Protein AF-A0AB33J1E9-F1 (afdb_monomer_lite)

Organism: NCBI:txid3236794

Structure (mmCIF, N/CA/C/O backbone):
data_AF-A0AB33J1E9-F1
#
_entry.id   AF-A0AB33J1E9-F1
#
loop_
_atom_site.group_PDB
_atom_site.id
_atom_site.type_symbol
_atom_site.label_atom_id
_atom_site.label_alt_id
_atom_site.label_comp_id
_atom_site.label_asym_id
_atom_site.label_entity_id
_atom_site.label_seq_id
_atom_site.pdbx_PDB_ins_code
_atom_site.Cartn_x
_atom_site.Cartn_y
_atom_site.Cartn_z
_atom_site.occupancy
_atom_site.B_iso_or_equiv
_atom_site.auth_seq_id
_atom_site.auth_comp_id
_atom_site.auth_asym_id
_atom_site.auth_atom_id
_atom_site.pdbx_PDB_model_num
ATOM 1 N N . MET A 1 1 ? -19.431 -10.435 36.697 1.00 80.62 1 MET A N 1
ATOM 2 C CA . MET A 1 1 ? -19.930 -9.213 36.019 1.00 80.62 1 MET A CA 1
ATOM 3 C C . MET A 1 1 ? -20.668 -9.602 34.739 1.00 80.62 1 MET A C 1
ATOM 5 O O . MET A 1 1 ? -20.278 -10.582 34.116 1.00 80.62 1 MET A O 1
ATOM 9 N N . LYS A 1 2 ? -21.725 -8.873 34.347 1.00 86.94 2 LYS A N 1
ATOM 10 C CA . LYS A 1 2 ? -22.433 -9.099 33.073 1.00 86.94 2 LYS A CA 1
ATOM 11 C C . LYS A 1 2 ? -21.870 -8.166 32.005 1.00 86.94 2 LYS A C 1
ATOM 13 O O . LYS A 1 2 ? -21.947 -6.948 32.165 1.00 86.94 2 LYS A O 1
ATOM 18 N N . ILE A 1 3 ? -21.281 -8.736 30.957 1.00 88.56 3 ILE A N 1
ATOM 19 C CA . ILE A 1 3 ? -20.671 -7.989 29.855 1.00 88.56 3 ILE A CA 1
ATOM 20 C C . ILE A 1 3 ? -21.517 -8.120 28.599 1.00 88.56 3 ILE A C 1
ATOM 22 O O . ILE A 1 3 ? -21.708 -9.219 28.084 1.00 88.56 3 ILE A O 1
ATOM 26 N N . LEU A 1 4 ? -21.968 -6.989 28.072 1.00 88.12 4 LEU A N 1
ATOM 27 C CA . LEU A 1 4 ? -22.613 -6.902 26.770 1.00 88.12 4 LEU A CA 1
ATOM 28 C C . LEU A 1 4 ? -21.584 -6.447 25.735 1.00 88.12 4 LEU A C 1
ATOM 30 O O . LEU A 1 4 ? -21.072 -5.330 25.811 1.00 88.12 4 LEU A O 1
ATOM 34 N N . LYS A 1 5 ? -21.299 -7.297 24.748 1.00 85.62 5 LYS A N 1
ATOM 35 C CA . LYS A 1 5 ? -20.415 -6.958 23.627 1.00 85.62 5 LYS A CA 1
ATOM 36 C C . LYS A 1 5 ? -21.240 -6.541 22.417 1.00 85.62 5 LYS A C 1
ATOM 38 O O . LYS A 1 5 ? -22.203 -7.207 22.049 1.00 85.62 5 LYS A O 1
ATOM 43 N N . THR A 1 6 ? -20.841 -5.444 21.792 1.00 84.50 6 THR A N 1
ATOM 44 C CA . THR A 1 6 ? -21.383 -4.962 20.517 1.00 84.50 6 THR A CA 1
ATOM 45 C C . THR A 1 6 ? -20.246 -4.801 19.514 1.00 84.50 6 THR A C 1
ATOM 47 O O . THR A 1 6 ? -19.075 -4.845 19.888 1.00 84.50 6 THR A O 1
ATOM 50 N N . ASN A 1 7 ? -20.574 -4.565 18.242 1.00 78.31 7 ASN A N 1
ATOM 51 C CA . ASN A 1 7 ? -19.565 -4.364 17.194 1.00 78.31 7 ASN A CA 1
ATOM 52 C C . ASN A 1 7 ? -18.637 -3.167 17.470 1.00 78.31 7 ASN A C 1
ATOM 54 O O . ASN A 1 7 ? -17.512 -3.140 16.979 1.00 78.31 7 ASN A O 1
ATOM 58 N N . SER A 1 8 ? -19.107 -2.177 18.233 1.00 78.50 8 SER A N 1
ATOM 59 C CA . SER A 1 8 ? -18.405 -0.909 18.459 1.00 78.50 8 SER A CA 1
ATOM 60 C C . SER A 1 8 ? -17.934 -0.687 19.897 1.00 78.50 8 SER A C 1
ATOM 62 O O . SER A 1 8 ? -17.113 0.199 20.124 1.00 78.50 8 SER A O 1
ATOM 64 N N . ALA A 1 9 ? -18.470 -1.418 20.879 1.00 84.69 9 ALA A N 1
ATOM 65 C CA . ALA A 1 9 ? -18.198 -1.178 22.297 1.00 84.69 9 ALA A CA 1
ATOM 66 C C . ALA A 1 9 ? -18.521 -2.388 23.185 1.00 84.69 9 ALA A C 1
ATOM 68 O O . ALA A 1 9 ? -19.340 -3.242 22.835 1.00 84.69 9 ALA A O 1
ATOM 69 N N . GLU A 1 10 ? -17.926 -2.406 24.375 1.00 88.00 10 GLU A N 1
ATOM 70 C CA . GLU A 1 10 ? -18.231 -3.367 25.435 1.00 88.00 10 GLU A CA 1
ATOM 71 C C . GLU A 1 10 ? -18.810 -2.631 26.646 1.00 88.00 10 GLU A C 1
ATOM 73 O O . GLU A 1 10 ? -18.310 -1.578 27.052 1.00 88.00 10 GLU A O 1
ATOM 78 N N . TYR A 1 11 ? -19.889 -3.172 27.207 1.00 88.94 11 TYR A N 1
ATOM 79 C CA . TYR A 1 11 ? -20.633 -2.555 28.297 1.00 88.94 11 TYR A CA 1
ATOM 80 C C . TYR A 1 11 ? -20.709 -3.477 29.507 1.00 88.94 11 TYR A C 1
ATOM 82 O O . TYR A 1 11 ? -20.904 -4.684 29.365 1.00 88.94 11 TYR A O 1
ATOM 90 N N . LYS A 1 12 ? -20.623 -2.897 30.703 1.00 88.88 12 LYS A N 1
ATOM 91 C CA . LYS A 1 12 ? -20.950 -3.568 31.960 1.00 88.88 12 LYS A CA 1
ATOM 92 C C . LYS A 1 12 ? -22.414 -3.291 32.277 1.00 88.88 12 LYS A C 1
ATOM 94 O O . LYS A 1 12 ? -22.828 -2.135 32.319 1.00 88.88 12 LYS A O 1
ATOM 99 N N . VAL A 1 13 ? -23.184 -4.353 32.484 1.00 88.75 13 VAL A N 1
ATOM 100 C CA . VAL A 1 13 ? -24.603 -4.280 32.843 1.00 88.75 13 VAL A CA 1
ATOM 101 C C . VAL A 1 13 ? -24.762 -4.697 34.300 1.00 88.75 13 VAL A C 1
ATOM 103 O O . VAL A 1 13 ? -24.298 -5.762 34.709 1.00 88.75 13 VAL A O 1
ATOM 106 N N . THR A 1 14 ? -25.420 -3.862 35.093 1.00 86.44 14 THR A N 1
ATOM 107 C CA . THR A 1 14 ? -25.785 -4.152 36.483 1.00 86.44 14 THR A CA 1
ATOM 108 C C . THR A 1 14 ? -27.279 -3.937 36.664 1.00 86.44 14 THR A C 1
ATOM 110 O O . THR A 1 14 ? -27.816 -2.937 36.194 1.00 86.44 14 THR A O 1
ATOM 113 N N . VAL A 1 15 ? -27.944 -4.885 37.319 1.00 86.25 15 VAL A N 1
ATOM 114 C CA . VAL A 1 15 ? -29.366 -4.779 37.666 1.00 86.25 15 VAL A CA 1
ATOM 115 C C . VAL A 1 15 ? -29.454 -4.100 39.028 1.00 86.25 15 VAL A C 1
ATOM 117 O O . VAL A 1 15 ? -28.796 -4.547 39.966 1.00 86.25 15 VAL A O 1
ATOM 120 N N . ASN A 1 16 ? -30.209 -3.012 39.111 1.00 85.06 16 ASN A N 1
ATOM 121 C CA . ASN A 1 16 ? -30.478 -2.298 40.354 1.00 85.06 16 ASN A CA 1
ATOM 122 C C . ASN A 1 16 ? -31.581 -3.012 41.161 1.00 85.06 16 ASN A C 1
ATOM 124 O O . ASN A 1 16 ? -32.300 -3.861 40.634 1.00 85.06 16 ASN A O 1
ATOM 128 N N . GLU A 1 17 ? -31.745 -2.646 42.433 1.00 79.75 17 GLU A N 1
ATOM 129 C CA . GLU A 1 17 ? -32.763 -3.230 43.327 1.00 79.75 17 GLU A CA 1
ATOM 130 C C . GLU A 1 17 ? -34.207 -2.968 42.860 1.00 79.75 17 GLU A C 1
ATOM 132 O O . GLU A 1 17 ? -35.098 -3.772 43.117 1.00 79.75 17 GLU A O 1
ATOM 137 N N . ASP A 1 18 ? -34.429 -1.881 42.118 1.00 79.06 18 ASP A N 1
ATOM 138 C CA . ASP A 1 18 ? -35.715 -1.512 41.510 1.00 79.06 18 ASP A CA 1
ATOM 139 C C . ASP A 1 18 ? -36.013 -2.259 40.191 1.00 79.06 18 ASP A C 1
ATOM 141 O O . ASP A 1 18 ? -37.031 -2.012 39.545 1.00 79.06 18 ASP A O 1
ATOM 145 N N . GLY A 1 19 ? -35.124 -3.167 39.770 1.00 76.00 19 GLY A N 1
ATOM 146 C CA . GLY A 1 19 ? -35.235 -3.921 38.522 1.00 76.00 19 GLY A CA 1
ATOM 147 C C . GLY A 1 19 ? -34.778 -3.159 37.274 1.00 76.00 19 GLY A C 1
ATOM 148 O O . GLY A 1 19 ? -34.810 -3.719 36.176 1.00 76.00 19 GLY A O 1
ATOM 149 N N . THR A 1 20 ? -34.318 -1.911 37.405 1.00 82.12 20 THR A N 1
ATOM 150 C CA . THR A 1 20 ? -33.760 -1.149 36.281 1.00 82.12 20 THR A CA 1
ATOM 151 C C . THR A 1 20 ? -32.342 -1.610 35.928 1.00 82.12 20 THR A C 1
ATOM 153 O O . THR A 1 20 ? -31.612 -2.169 36.749 1.00 82.12 20 THR A O 1
ATOM 156 N N . LEU A 1 21 ? -31.932 -1.390 34.674 1.00 84.75 21 LEU A N 1
ATOM 157 C CA . LEU A 1 21 ? -30.584 -1.713 34.202 1.00 84.75 21 LEU A CA 1
ATOM 158 C C . LEU A 1 21 ? -29.701 -0.467 34.188 1.00 84.75 21 LEU A C 1
ATOM 160 O O . LEU A 1 21 ? -29.973 0.490 33.464 1.00 84.75 21 LEU A O 1
ATOM 164 N N . ASN A 1 22 ? -28.585 -0.526 34.908 1.00 84.88 22 ASN A N 1
ATOM 165 C CA . ASN A 1 22 ? -27.486 0.414 34.749 1.00 84.88 22 ASN A CA 1
ATOM 166 C C . ASN A 1 22 ? -26.457 -0.171 33.769 1.00 84.88 22 ASN A C 1
ATOM 168 O O . ASN A 1 22 ? -25.978 -1.294 33.941 1.00 84.88 22 ASN A O 1
ATOM 172 N N . ILE A 1 23 ? -26.152 0.582 32.711 1.00 87.81 23 ILE A N 1
ATOM 173 C CA . ILE A 1 23 ? -25.264 0.163 31.626 1.00 87.81 23 ILE A CA 1
ATOM 174 C C . ILE A 1 23 ? -24.136 1.188 31.511 1.00 87.81 23 ILE A C 1
ATOM 176 O O . ILE A 1 23 ? -24.371 2.360 31.207 1.00 87.81 23 ILE A O 1
ATOM 180 N N . THR A 1 24 ? -22.901 0.743 31.718 1.00 87.25 24 THR A N 1
ATOM 181 C CA . THR A 1 24 ? -21.704 1.587 31.625 1.00 87.25 24 THR A CA 1
ATOM 182 C C . THR A 1 24 ? -20.779 1.106 30.519 1.00 87.25 24 THR A C 1
ATOM 184 O O . THR A 1 24 ? -20.668 -0.087 30.248 1.00 87.25 24 THR A O 1
ATOM 187 N N . ASN A 1 25 ? -20.123 2.038 29.832 1.00 86.31 25 ASN A N 1
ATOM 188 C CA . ASN A 1 25 ? -19.225 1.735 28.724 1.00 86.31 25 ASN A CA 1
ATOM 189 C C . ASN A 1 25 ? -17.805 1.467 29.244 1.00 86.31 25 ASN A C 1
ATOM 191 O O . ASN A 1 25 ? -17.129 2.379 29.725 1.00 86.31 25 ASN A O 1
ATOM 195 N N . LEU A 1 26 ? -17.336 0.227 29.101 1.00 83.69 26 LEU A N 1
ATOM 196 C CA . LEU A 1 26 ? -16.016 -0.202 29.575 1.00 83.69 26 LEU A CA 1
ATOM 197 C C . LEU A 1 26 ? -14.878 0.465 28.794 1.00 83.69 26 LEU A C 1
ATOM 199 O O . LEU A 1 26 ? -13.807 0.702 29.342 1.00 83.69 26 LEU A O 1
ATOM 203 N N . CYS A 1 27 ? -15.112 0.826 27.531 1.00 77.44 27 CYS A N 1
ATOM 204 C CA . CYS A 1 27 ? -14.135 1.515 26.689 1.00 77.44 27 CYS A CA 1
ATOM 205 C C . CYS A 1 27 ? -14.021 3.019 27.001 1.00 77.44 27 CYS A C 1
ATOM 207 O O . CYS A 1 27 ? -13.095 3.667 26.520 1.00 77.44 27 CYS A O 1
ATOM 209 N N . LYS A 1 28 ? -14.952 3.592 27.777 1.00 80.75 28 LYS A N 1
ATOM 210 C CA . LYS A 1 28 ? -14.980 5.016 28.153 1.00 80.75 28 LYS A CA 1
ATOM 211 C C . LYS A 1 28 ? -14.936 5.195 29.672 1.00 80.75 28 LYS A C 1
ATOM 213 O O . LYS A 1 28 ? -15.789 5.875 30.231 1.00 80.75 28 LYS A O 1
ATOM 218 N N . ASN A 1 29 ? -13.972 4.568 30.346 1.00 80.31 29 ASN A N 1
ATOM 219 C CA . ASN A 1 29 ? -13.779 4.673 31.802 1.00 80.31 29 ASN A CA 1
ATOM 220 C C . ASN A 1 29 ? -15.049 4.383 32.626 1.00 80.31 29 ASN A C 1
ATOM 222 O O . ASN A 1 29 ? -15.325 5.073 33.603 1.00 80.31 29 ASN A O 1
ATOM 226 N N . ASN A 1 30 ? -15.845 3.383 32.232 1.00 83.00 30 ASN A N 1
ATOM 227 C CA . ASN A 1 30 ? -17.124 3.059 32.877 1.00 83.00 30 ASN A CA 1
ATOM 228 C C . ASN A 1 30 ? -18.137 4.218 32.880 1.00 83.00 30 ASN A C 1
ATOM 230 O O . ASN A 1 30 ? -19.015 4.266 33.742 1.00 83.00 30 ASN A O 1
ATOM 234 N N . ALA A 1 31 ? -18.055 5.142 31.918 1.00 85.31 31 ALA A N 1
ATOM 235 C CA . ALA A 1 31 ? -19.038 6.207 31.788 1.00 85.31 31 ALA A CA 1
ATOM 236 C C . ALA A 1 31 ? -20.442 5.615 31.542 1.00 85.31 31 ALA A C 1
ATOM 238 O O . ALA A 1 31 ? -20.582 4.721 30.694 1.00 85.31 31 ALA A O 1
ATOM 239 N N . PRO A 1 32 ? -21.484 6.104 32.238 1.00 86.38 32 PRO A N 1
ATOM 240 C CA . PRO A 1 32 ? -22.864 5.732 31.952 1.00 86.38 32 PRO A CA 1
ATOM 241 C C . PRO A 1 32 ? -23.221 6.043 30.501 1.00 86.38 32 PRO A C 1
ATOM 243 O O . PRO A 1 32 ? -22.797 7.062 29.946 1.00 86.38 32 PRO A O 1
ATOM 246 N N . ILE A 1 33 ? -24.007 5.174 29.871 1.00 86.19 33 ILE A N 1
ATOM 247 C CA . ILE A 1 33 ? -24.503 5.461 28.526 1.00 86.19 33 ILE A CA 1
ATOM 248 C C . ILE A 1 33 ? -25.550 6.579 28.573 1.00 86.19 33 ILE A C 1
ATOM 250 O O . ILE A 1 33 ? -26.424 6.603 29.440 1.00 86.19 33 ILE A O 1
ATOM 254 N N . GLN A 1 34 ? -25.489 7.502 27.614 1.00 81.06 34 GLN A N 1
ATOM 255 C CA . GLN A 1 34 ? -26.567 8.466 27.407 1.00 81.06 34 GLN A CA 1
ATOM 256 C C . GLN A 1 34 ? -27.766 7.750 26.771 1.00 81.06 34 GLN A C 1
ATOM 258 O O . GLN A 1 34 ? -27.586 6.908 25.892 1.00 81.06 34 GLN A O 1
ATOM 263 N N . ASN A 1 35 ? -28.984 8.089 27.203 1.00 84.50 35 ASN A N 1
ATOM 264 C CA . ASN A 1 35 ? -30.239 7.528 26.682 1.00 84.50 35 ASN A CA 1
ATOM 265 C C . ASN A 1 35 ? -30.356 5.994 26.803 1.00 84.50 35 ASN A C 1
ATOM 267 O O . ASN A 1 35 ? -30.752 5.314 25.853 1.00 84.50 35 ASN A O 1
ATOM 271 N N . ALA A 1 36 ? -30.057 5.442 27.985 1.00 82.25 36 ALA A N 1
ATOM 272 C CA . ALA A 1 36 ? -30.112 3.999 28.247 1.00 82.25 36 ALA A CA 1
ATOM 273 C C . ALA A 1 36 ? -31.450 3.342 27.855 1.00 82.25 36 ALA A C 1
ATOM 275 O O . ALA A 1 36 ? -31.451 2.238 27.317 1.00 82.25 36 ALA A O 1
ATOM 276 N N . GLY A 1 37 ? -32.580 4.034 28.042 1.00 83.38 37 GLY A N 1
ATOM 277 C CA . GLY A 1 37 ? -33.900 3.529 27.647 1.00 83.38 37 GLY A CA 1
ATOM 278 C C . GLY A 1 37 ? -34.033 3.265 26.141 1.00 83.38 37 GLY A C 1
ATOM 279 O O . GLY A 1 37 ? -34.503 2.200 25.747 1.00 83.38 37 GLY A O 1
ATOM 280 N N . VAL A 1 38 ? -33.550 4.184 25.296 1.00 86.44 38 VAL A N 1
ATOM 281 C CA . VAL A 1 38 ? -33.567 4.026 23.828 1.00 86.44 38 VAL A CA 1
ATOM 282 C C . VAL A 1 38 ? -32.636 2.894 23.402 1.00 86.44 38 VAL A C 1
ATOM 284 O O . VAL A 1 38 ? -32.990 2.080 22.550 1.00 86.44 38 VAL A O 1
ATOM 287 N N . PHE A 1 39 ? -31.465 2.797 24.034 1.00 86.31 39 PHE A N 1
ATOM 288 C CA . PHE A 1 39 ? -30.522 1.710 23.787 1.00 86.31 39 PHE A CA 1
ATOM 289 C C . PHE A 1 39 ? -31.144 0.341 24.101 1.00 86.31 39 PHE A C 1
ATOM 291 O O . PHE A 1 39 ? -31.123 -0.556 23.258 1.00 86.31 39 PHE A O 1
ATOM 298 N N . ILE A 1 40 ? -31.773 0.199 25.269 1.00 86.56 40 ILE A N 1
ATOM 299 C CA . ILE A 1 40 ? -32.459 -1.030 25.682 1.00 86.56 40 ILE A CA 1
ATOM 300 C C . ILE A 1 40 ? -33.603 -1.372 24.715 1.00 86.56 40 ILE A C 1
ATOM 302 O O . ILE A 1 40 ? -33.712 -2.522 24.288 1.00 86.56 40 ILE A O 1
ATOM 306 N N . GLN A 1 41 ? -34.419 -0.391 24.313 1.00 88.38 41 GLN A N 1
ATOM 307 C CA . GLN A 1 41 ? -35.485 -0.600 23.325 1.00 88.38 41 GLN A CA 1
ATOM 308 C C . GLN A 1 41 ? -34.937 -1.079 21.977 1.00 88.38 41 GLN A C 1
ATOM 310 O O . GLN A 1 41 ? -35.431 -2.068 21.440 1.00 88.38 41 GLN A O 1
ATOM 315 N N . SER A 1 42 ? -33.877 -0.445 21.464 1.00 86.75 42 SER A N 1
ATOM 316 C CA . SER A 1 42 ? -33.249 -0.831 20.189 1.00 86.75 42 SER A CA 1
ATOM 317 C C . SER A 1 42 ? -32.700 -2.262 20.194 1.00 86.75 42 SER A C 1
ATOM 319 O O . SER A 1 42 ? -32.626 -2.914 19.156 1.00 86.75 42 SER A O 1
ATOM 321 N N . MET A 1 43 ? -32.354 -2.773 21.377 1.00 84.88 43 MET A N 1
ATOM 322 C CA . MET A 1 43 ? -31.839 -4.125 21.569 1.00 84.88 43 MET A CA 1
ATOM 323 C C . MET A 1 43 ? -32.942 -5.174 21.760 1.00 84.88 43 MET A C 1
ATOM 325 O O . MET A 1 43 ? -32.615 -6.357 21.879 1.00 84.88 43 MET A O 1
ATOM 329 N N . GLY A 1 44 ? -34.219 -4.775 21.749 1.00 87.31 44 GLY A N 1
ATOM 330 C CA . GLY A 1 44 ? -35.370 -5.659 21.945 1.00 87.31 44 GLY A CA 1
ATOM 331 C C . GLY A 1 44 ? -35.828 -5.774 23.401 1.00 87.31 44 GLY A C 1
ATOM 332 O O . GLY A 1 44 ? -36.425 -6.780 23.769 1.00 87.31 44 GLY A O 1
ATOM 333 N N . GLY A 1 45 ? -35.531 -4.778 24.240 1.00 89.12 45 GLY A N 1
ATOM 334 C CA . GLY A 1 45 ? -35.947 -4.738 25.643 1.00 89.12 45 GLY A CA 1
ATOM 335 C C . GLY A 1 45 ? -34.906 -5.279 26.630 1.00 89.12 45 GLY A C 1
ATOM 336 O O . GLY A 1 45 ? -33.833 -5.754 26.256 1.00 89.12 45 GLY A O 1
ATOM 337 N N . MET A 1 46 ? -35.227 -5.181 27.925 1.00 85.12 46 MET A N 1
ATOM 338 C CA . MET A 1 46 ? -34.307 -5.516 29.025 1.00 85.12 46 MET A CA 1
ATOM 339 C C . MET A 1 46 ? -33.917 -6.997 29.044 1.00 85.12 46 MET A C 1
ATOM 341 O O . MET A 1 46 ? -32.744 -7.316 29.231 1.00 85.12 46 MET A O 1
ATOM 345 N N . GLU A 1 47 ? -34.867 -7.900 28.793 1.00 86.44 47 GLU A N 1
ATOM 346 C CA . GLU A 1 47 ? -34.607 -9.345 28.763 1.00 86.44 47 GLU A CA 1
ATOM 347 C C . GLU A 1 47 ? -33.636 -9.727 27.644 1.00 86.44 47 GLU A C 1
ATOM 349 O O . GLU A 1 47 ? -32.694 -10.482 27.870 1.00 86.44 47 GLU A O 1
ATOM 354 N N . SER A 1 48 ? -33.802 -9.137 26.456 1.00 87.88 48 SER A N 1
ATOM 355 C CA . SER A 1 48 ? -32.892 -9.343 25.324 1.00 87.88 48 SER A CA 1
ATOM 356 C C . SER A 1 48 ? -31.473 -8.862 25.642 1.00 87.88 48 SER A C 1
ATOM 358 O O . SER A 1 48 ? -30.496 -9.544 25.325 1.00 87.88 48 SER A O 1
ATOM 360 N N . VAL A 1 49 ? -31.336 -7.713 26.318 1.00 87.06 49 VAL A N 1
ATOM 361 C CA . VAL A 1 49 ? -30.033 -7.210 26.782 1.00 87.06 49 VAL A CA 1
ATOM 362 C C . VAL A 1 49 ? -29.392 -8.188 27.763 1.00 87.06 49 VAL A C 1
ATOM 364 O O . VAL A 1 49 ? -28.230 -8.545 27.587 1.00 87.06 49 VAL A O 1
ATOM 367 N N . LEU A 1 50 ? -30.141 -8.657 28.762 1.00 86.44 50 LEU A N 1
ATOM 368 C CA . LEU A 1 50 ? -29.637 -9.603 29.758 1.00 86.44 50 LEU A CA 1
ATOM 369 C C . LEU A 1 50 ? -29.272 -10.960 29.150 1.00 86.44 50 LEU A C 1
ATOM 371 O O . LEU A 1 50 ? -28.266 -11.535 29.552 1.00 86.44 50 LEU A O 1
ATOM 375 N N . HIS A 1 51 ? -30.033 -11.446 28.168 1.00 88.00 51 HIS A N 1
ATOM 376 C CA . HIS A 1 51 ? -29.742 -12.697 27.469 1.00 88.00 51 HIS A CA 1
ATOM 377 C C . HIS A 1 51 ? -28.475 -12.607 26.603 1.00 88.00 51 HIS A C 1
ATOM 379 O O . HIS A 1 51 ? -27.726 -13.572 26.487 1.00 88.00 51 HIS A O 1
ATOM 385 N N . LYS A 1 52 ? -28.200 -11.432 26.020 1.00 87.31 52 LYS A N 1
ATOM 386 C CA . LYS A 1 52 ? -26.975 -11.163 25.245 1.00 87.31 52 LYS A CA 1
ATOM 387 C C . LYS A 1 52 ? -25.748 -10.890 26.119 1.00 87.31 52 LYS A C 1
ATOM 389 O O . LYS A 1 52 ? -24.632 -10.836 25.597 1.00 87.31 52 LYS A O 1
ATOM 394 N N . CYS A 1 53 ? -25.928 -10.689 27.423 1.00 88.31 53 CYS A N 1
ATOM 395 C CA . CYS A 1 53 ? -24.816 -10.516 28.344 1.00 88.31 53 CYS A CA 1
ATOM 396 C C . CYS A 1 53 ? -24.096 -11.844 28.577 1.00 88.31 53 CYS A C 1
ATOM 398 O O . CYS A 1 53 ? -24.709 -12.858 28.897 1.00 88.31 53 CYS A O 1
ATOM 400 N N . LYS A 1 54 ? -22.767 -11.807 28.517 1.00 88.06 54 LYS A N 1
ATOM 401 C CA . LYS A 1 54 ? -21.922 -12.902 28.977 1.00 88.06 54 LYS A CA 1
ATOM 402 C C . LYS A 1 54 ? -21.539 -12.659 30.431 1.00 88.06 54 LYS A C 1
ATOM 404 O O . LYS A 1 54 ? -21.027 -11.590 30.772 1.00 88.06 54 LYS A O 1
ATOM 409 N N . GLU A 1 55 ? -21.781 -13.643 31.286 1.00 85.56 55 GLU A N 1
ATOM 410 C CA . GLU A 1 55 ? -21.243 -13.630 32.642 1.00 85.56 55 GLU A CA 1
ATOM 411 C C . GLU A 1 55 ? -19.764 -13.995 32.599 1.00 85.56 55 GLU A C 1
ATOM 413 O O . GLU A 1 55 ? -19.371 -15.026 32.057 1.00 85.56 55 GLU A O 1
ATOM 418 N N . MET A 1 56 ? -18.938 -13.094 33.115 1.00 84.25 56 MET A N 1
ATOM 419 C CA . MET A 1 56 ? -17.490 -13.262 33.196 1.00 84.25 56 MET A CA 1
ATOM 420 C C . MET A 1 56 ? -17.00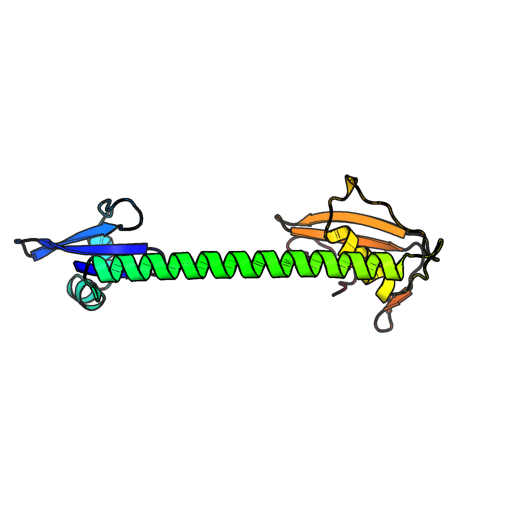7 -12.733 34.543 1.00 84.25 56 MET A C 1
ATOM 422 O O . MET A 1 56 ? -17.665 -11.881 35.150 1.00 84.25 56 MET A O 1
ATOM 426 N N . THR A 1 57 ? -15.875 -13.220 35.036 1.00 85.00 57 THR A N 1
ATOM 427 C CA . THR A 1 57 ? -15.173 -12.580 36.157 1.00 85.00 57 THR A CA 1
ATOM 428 C C . THR A 1 57 ? -14.358 -11.384 35.657 1.00 85.00 57 THR A C 1
ATOM 430 O O . THR A 1 57 ? -14.105 -11.247 34.458 1.00 85.00 57 THR A O 1
ATOM 433 N N . GLU A 1 58 ? -13.961 -10.490 36.566 1.00 81.25 58 GLU A N 1
ATOM 434 C CA . GLU A 1 58 ? -13.082 -9.364 36.208 1.00 81.25 58 GLU A CA 1
ATOM 435 C C . GLU A 1 58 ? -11.723 -9.863 35.692 1.00 81.25 58 GLU A C 1
ATOM 437 O O . GLU A 1 58 ? -11.186 -9.312 34.735 1.00 81.25 58 GLU A O 1
ATOM 442 N N . GLU A 1 59 ? -11.229 -10.970 36.251 1.00 82.94 59 GLU A N 1
ATOM 443 C CA . GLU A 1 59 ? -10.003 -11.655 35.830 1.00 82.94 59 GLU A CA 1
ATOM 444 C C . GLU A 1 59 ? -10.113 -12.200 34.399 1.00 82.94 59 GLU A C 1
ATOM 446 O O . GLU A 1 59 ? -9.257 -11.914 33.566 1.00 82.94 59 GLU A O 1
ATOM 451 N N . GLN A 1 60 ? -11.206 -12.901 34.073 1.00 84.69 60 GLN A N 1
ATOM 452 C CA . GLN A 1 60 ? -11.453 -13.421 32.721 1.00 84.69 60 GLN A CA 1
ATOM 453 C C . GLN A 1 60 ? -11.566 -12.301 31.680 1.00 84.69 60 GLN A C 1
ATOM 455 O O . GLN A 1 60 ? -11.135 -12.451 30.538 1.00 84.69 60 GLN A O 1
ATOM 460 N N . TYR A 1 61 ? -12.163 -11.168 32.058 1.00 82.38 61 TYR A N 1
ATOM 461 C CA . TYR A 1 61 ? -12.258 -10.003 31.182 1.00 82.38 61 TYR A CA 1
ATOM 462 C C . TYR A 1 61 ? -10.889 -9.338 30.964 1.00 82.38 61 TYR A C 1
ATOM 464 O O . TYR A 1 61 ? -10.546 -8.988 29.833 1.00 82.38 61 TYR A O 1
ATOM 472 N N . ALA A 1 62 ? -10.085 -9.203 32.022 1.00 83.88 62 ALA A N 1
ATOM 473 C CA . ALA A 1 62 ? -8.727 -8.673 31.933 1.00 83.88 62 ALA A CA 1
ATOM 474 C C . ALA A 1 62 ? -7.811 -9.562 31.072 1.00 83.88 62 ALA A C 1
ATOM 476 O O . ALA A 1 62 ? -7.025 -9.044 30.275 1.00 83.88 62 ALA A O 1
ATOM 477 N N . GLU A 1 63 ? -7.944 -10.885 31.183 1.00 86.81 63 GLU A N 1
ATOM 478 C CA . GLU A 1 63 ? -7.222 -11.850 30.352 1.00 86.81 63 GLU A CA 1
ATOM 479 C C . GLU A 1 63 ? -7.624 -11.748 28.873 1.00 86.81 63 GLU A C 1
ATOM 481 O O . GLU A 1 63 ? -6.764 -11.673 27.998 1.00 86.81 63 GLU A O 1
ATOM 486 N N . GLU A 1 64 ? -8.920 -11.637 28.564 1.00 86.00 64 GLU A N 1
ATOM 487 C CA . GLU A 1 64 ? -9.366 -11.465 27.177 1.00 86.00 64 GLU A CA 1
ATOM 488 C C . GLU A 1 64 ? -8.860 -10.144 26.566 1.00 86.00 64 GLU A C 1
ATOM 490 O O . GLU A 1 64 ? -8.469 -10.098 25.395 1.00 86.00 64 GLU A O 1
ATOM 495 N N . LEU A 1 65 ? -8.831 -9.059 27.347 1.00 84.56 65 LEU A N 1
ATOM 496 C CA . LEU A 1 65 ? -8.263 -7.784 26.907 1.00 84.56 65 LEU A CA 1
ATOM 497 C C . LEU A 1 65 ? -6.757 -7.877 26.645 1.00 84.56 65 LEU A C 1
ATOM 499 O O . LEU A 1 65 ? -6.282 -7.326 25.646 1.00 84.56 65 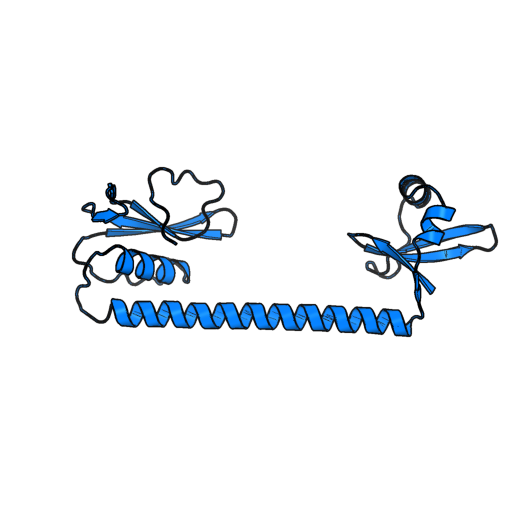LEU A O 1
ATOM 503 N N . SER A 1 66 ? -6.010 -8.554 27.521 1.00 86.50 66 SER A N 1
ATOM 504 C CA . SER A 1 66 ? -4.561 -8.704 27.373 1.00 86.50 66 SER A CA 1
ATOM 505 C C . SER A 1 66 ? -4.217 -9.541 26.141 1.00 86.50 66 SER A C 1
ATOM 507 O O . SER A 1 66 ? -3.361 -9.141 25.349 1.00 86.50 66 SER A O 1
ATOM 509 N N . GLU A 1 67 ? -4.960 -10.619 25.897 1.00 89.38 67 GLU A N 1
ATOM 510 C CA . GLU A 1 67 ? -4.770 -11.476 24.732 1.00 89.38 67 GLU A CA 1
ATOM 511 C C . GLU A 1 67 ? -5.135 -10.745 23.432 1.00 89.38 67 GLU A C 1
ATOM 513 O O . GLU A 1 67 ? -4.361 -10.754 22.475 1.00 89.38 67 GLU A O 1
ATOM 518 N N . ARG A 1 68 ? -6.244 -9.993 23.395 1.00 87.94 68 ARG A N 1
ATOM 519 C CA . ARG A 1 68 ? -6.578 -9.144 22.233 1.00 87.94 68 ARG A CA 1
ATOM 520 C C . ARG A 1 68 ? -5.508 -8.094 21.957 1.00 87.94 68 ARG A C 1
ATOM 522 O O . ARG A 1 68 ? -5.204 -7.822 20.794 1.00 87.94 68 ARG A O 1
ATOM 529 N N . LYS A 1 69 ? -4.948 -7.479 23.003 1.00 89.00 69 LYS A N 1
ATOM 530 C CA . LYS A 1 69 ? -3.851 -6.515 22.864 1.00 89.00 69 LYS A CA 1
ATOM 531 C C . LYS A 1 69 ? -2.616 -7.200 22.279 1.00 89.00 69 LYS A C 1
ATOM 533 O O . LYS A 1 69 ? -2.089 -6.718 21.280 1.00 89.00 69 LYS A O 1
ATOM 538 N N . ARG A 1 70 ? -2.235 -8.363 22.812 1.00 91.62 70 ARG A N 1
ATOM 539 C CA . ARG A 1 70 ? -1.118 -9.175 22.316 1.00 91.62 70 ARG A CA 1
ATOM 540 C C . ARG A 1 70 ? -1.306 -9.586 20.857 1.00 91.62 70 ARG A C 1
ATOM 542 O O . ARG A 1 70 ? -0.367 -9.496 20.073 1.00 91.62 70 ARG A O 1
ATOM 549 N N . GLN A 1 71 ? -2.513 -9.987 20.465 1.00 91.56 71 GLN A N 1
ATOM 550 C CA . GLN A 1 71 ? -2.833 -10.332 19.078 1.00 91.56 71 GLN A CA 1
ATOM 551 C C . GLN A 1 71 ? -2.726 -9.125 18.147 1.00 91.56 71 GLN A C 1
ATOM 553 O O . GLN A 1 71 ? -2.165 -9.246 17.060 1.00 91.56 71 GLN A O 1
ATOM 558 N N . ARG A 1 72 ? -3.217 -7.952 18.570 1.00 89.44 72 ARG A N 1
ATOM 559 C CA . ARG A 1 72 ? -3.079 -6.703 17.804 1.00 89.44 72 ARG A CA 1
ATOM 560 C C . ARG A 1 72 ? -1.618 -6.301 17.643 1.00 89.44 72 ARG A C 1
ATOM 562 O O . ARG A 1 72 ? -1.212 -5.973 16.534 1.00 89.44 72 ARG A O 1
ATOM 569 N N . GLU A 1 73 ? -0.829 -6.370 18.710 1.00 92.44 73 GLU A N 1
ATOM 570 C CA . GLU A 1 73 ? 0.607 -6.075 18.679 1.00 92.44 73 GLU A CA 1
ATOM 571 C C . GLU A 1 73 ? 1.368 -7.068 17.795 1.00 92.44 73 GLU A C 1
ATOM 573 O O . GLU A 1 73 ? 2.157 -6.658 16.947 1.00 92.44 73 GLU A O 1
ATOM 578 N N . ALA A 1 74 ? 1.088 -8.368 17.917 1.00 93.44 74 ALA A N 1
ATOM 579 C CA . ALA A 1 74 ? 1.687 -9.394 17.068 1.00 93.44 74 ALA A CA 1
ATOM 580 C C . ALA A 1 74 ? 1.302 -9.215 15.591 1.00 93.44 74 ALA A C 1
ATOM 582 O O . ALA A 1 74 ? 2.150 -9.360 14.711 1.00 93.44 74 ALA A O 1
ATOM 583 N N . ALA A 1 75 ? 0.044 -8.875 15.300 1.00 92.50 75 ALA A N 1
ATOM 584 C CA . ALA A 1 75 ? -0.414 -8.599 13.943 1.00 92.50 75 ALA A CA 1
ATOM 585 C C . ALA A 1 75 ? 0.235 -7.333 13.366 1.00 92.50 75 ALA A C 1
ATOM 587 O O . ALA A 1 75 ? 0.666 -7.355 12.214 1.00 92.50 75 ALA A O 1
ATOM 588 N N . ALA A 1 76 ? 0.352 -6.265 14.162 1.00 92.44 76 ALA A N 1
ATOM 589 C CA . ALA A 1 76 ? 1.033 -5.034 13.773 1.00 92.44 76 ALA A CA 1
ATOM 590 C C . ALA A 1 76 ? 2.523 -5.282 13.501 1.00 92.44 76 ALA A C 1
ATOM 592 O O . ALA A 1 76 ? 3.029 -4.865 12.464 1.00 92.44 76 ALA A O 1
ATOM 593 N N . LYS A 1 77 ? 3.202 -6.045 14.368 1.00 93.31 77 LYS A N 1
ATOM 594 C CA . LYS A 1 77 ? 4.603 -6.436 14.176 1.00 93.31 77 LYS A CA 1
ATOM 595 C C . LYS A 1 77 ? 4.795 -7.238 12.886 1.00 93.31 77 LYS A C 1
ATOM 597 O O . LYS A 1 77 ? 5.627 -6.871 12.070 1.00 93.31 77 LYS A O 1
ATOM 602 N N . ARG A 1 78 ? 3.968 -8.263 12.647 1.00 93.69 78 ARG A N 1
ATOM 603 C CA . ARG A 1 78 ? 4.002 -9.053 11.400 1.00 93.69 78 ARG A CA 1
ATOM 604 C C . ARG A 1 78 ? 3.663 -8.230 10.158 1.00 93.69 78 ARG A C 1
ATOM 606 O O . ARG A 1 78 ? 4.055 -8.590 9.054 1.00 93.69 78 ARG A O 1
ATOM 613 N N . ALA A 1 79 ? 2.831 -7.199 10.285 1.00 90.31 79 ALA A N 1
ATOM 614 C CA . ALA A 1 79 ? 2.541 -6.295 9.177 1.00 90.31 79 ALA A CA 1
ATOM 615 C C . ALA A 1 79 ? 3.766 -5.428 8.855 1.00 90.31 79 ALA A C 1
ATOM 617 O O . ALA A 1 79 ? 4.159 -5.382 7.695 1.00 90.31 79 ALA A O 1
ATOM 618 N N . ALA A 1 80 ? 4.402 -4.848 9.876 1.00 90.81 80 ALA A N 1
ATOM 619 C CA . ALA A 1 80 ? 5.616 -4.050 9.727 1.00 90.81 80 ALA A CA 1
ATOM 620 C C . ALA A 1 80 ? 6.803 -4.871 9.189 1.00 90.81 80 ALA A C 1
ATOM 622 O O . ALA A 1 80 ? 7.509 -4.409 8.301 1.00 90.81 80 ALA A O 1
ATOM 623 N N . GLU A 1 81 ? 6.996 -6.106 9.667 1.00 93.25 81 GLU A N 1
ATOM 624 C CA . GLU A 1 81 ? 8.032 -7.017 9.150 1.00 93.25 81 GLU A CA 1
ATOM 625 C C . GLU A 1 81 ? 7.831 -7.304 7.657 1.00 93.25 81 GLU A C 1
ATOM 627 O O . GLU A 1 81 ? 8.765 -7.163 6.874 1.00 93.25 81 GLU A O 1
ATOM 632 N N . ARG A 1 82 ? 6.597 -7.617 7.237 1.00 91.50 82 ARG A N 1
ATOM 633 C CA . ARG A 1 82 ? 6.277 -7.861 5.820 1.00 91.50 82 ARG A CA 1
ATOM 634 C C . ARG A 1 82 ? 6.467 -6.628 4.942 1.00 91.50 82 ARG A C 1
ATOM 636 O O . ARG A 1 82 ? 6.858 -6.758 3.786 1.00 91.50 82 ARG A O 1
ATOM 643 N N . GLU A 1 83 ? 6.148 -5.447 5.459 1.00 88.38 83 GLU A N 1
ATOM 644 C CA . GLU A 1 83 ? 6.373 -4.185 4.751 1.00 88.38 83 GLU A CA 1
ATOM 645 C C . GLU A 1 83 ? 7.871 -3.936 4.550 1.00 88.38 83 GLU A C 1
ATOM 647 O O . GLU A 1 83 ? 8.307 -3.709 3.424 1.00 88.38 83 GLU A O 1
ATOM 652 N N . PHE A 1 84 ? 8.668 -4.115 5.603 1.00 89.75 84 PHE A N 1
ATOM 653 C CA . PHE A 1 84 ? 10.120 -3.972 5.552 1.00 89.75 84 PHE A CA 1
ATOM 654 C C . PHE A 1 84 ? 10.800 -4.991 4.621 1.00 89.75 84 PHE A C 1
ATOM 656 O O . PHE A 1 84 ? 11.694 -4.639 3.852 1.00 89.75 84 PHE A O 1
ATOM 663 N N . GLU A 1 85 ? 10.379 -6.258 4.654 1.00 93.56 85 GLU A N 1
ATOM 664 C CA . GLU A 1 85 ? 10.862 -7.290 3.725 1.00 93.56 85 GLU A CA 1
ATOM 665 C C . GLU A 1 85 ? 10.545 -6.929 2.271 1.00 93.56 85 GLU A C 1
ATOM 667 O O . GLU A 1 85 ? 11.402 -7.044 1.393 1.00 93.56 85 GLU A O 1
ATOM 672 N N . ARG A 1 86 ? 9.331 -6.429 2.016 1.00 91.56 86 ARG A N 1
ATOM 673 C CA . ARG A 1 86 ? 8.912 -6.001 0.682 1.00 91.56 86 ARG A CA 1
ATOM 674 C C . ARG A 1 86 ? 9.730 -4.813 0.180 1.00 91.56 86 ARG A C 1
ATOM 676 O O . ARG A 1 86 ? 10.120 -4.808 -0.983 1.00 91.56 86 ARG A O 1
ATOM 683 N N . GLU A 1 87 ? 9.993 -3.818 1.021 1.00 91.25 87 GLU A N 1
ATOM 684 C CA . GLU A 1 87 ? 10.836 -2.673 0.656 1.00 91.25 87 GLU A CA 1
ATOM 685 C C . GLU A 1 87 ? 12.254 -3.109 0.279 1.00 91.25 87 GLU A C 1
ATOM 687 O O . GLU A 1 87 ? 12.794 -2.657 -0.733 1.00 91.25 87 GLU A O 1
ATOM 692 N N . GLN A 1 88 ? 12.842 -4.030 1.047 1.00 93.94 88 GLN A N 1
ATOM 693 C CA . GLN A 1 88 ? 14.151 -4.597 0.723 1.00 93.94 88 GLN A CA 1
ATOM 694 C C . GLN A 1 88 ? 14.137 -5.360 -0.600 1.00 93.94 88 GLN A C 1
ATOM 696 O O . GLN A 1 88 ? 15.050 -5.187 -1.406 1.00 93.94 88 GLN A O 1
ATOM 701 N N . GLN A 1 89 ? 13.103 -6.168 -0.843 1.00 95.38 89 GLN A N 1
ATOM 702 C CA . GLN A 1 89 ? 12.958 -6.898 -2.097 1.00 95.38 89 GLN A CA 1
ATOM 703 C C . GLN A 1 89 ? 12.853 -5.940 -3.291 1.00 95.38 89 GLN A C 1
ATOM 705 O O . GLN A 1 89 ? 13.611 -6.080 -4.246 1.00 95.38 89 GLN A O 1
ATOM 710 N N . ILE A 1 90 ? 11.980 -4.930 -3.210 1.00 94.12 90 ILE A N 1
ATOM 711 C CA . ILE A 1 90 ? 11.811 -3.917 -4.263 1.00 94.12 90 ILE A CA 1
ATOM 712 C C . ILE A 1 90 ? 13.139 -3.207 -4.541 1.00 94.12 90 ILE A C 1
ATOM 714 O O . ILE A 1 90 ? 13.508 -2.997 -5.696 1.00 94.12 90 ILE A O 1
ATOM 718 N N . LYS A 1 91 ? 13.883 -2.853 -3.486 1.00 95.06 91 LYS A N 1
ATOM 719 C CA . LYS A 1 91 ? 15.196 -2.231 -3.639 1.00 95.06 91 LYS A CA 1
ATOM 720 C C . LYS A 1 91 ? 16.197 -3.170 -4.321 1.00 95.06 91 LYS A C 1
ATOM 722 O O . LYS A 1 91 ? 16.918 -2.727 -5.207 1.00 95.06 91 LYS A O 1
ATOM 727 N N . ALA A 1 92 ? 16.254 -4.438 -3.921 1.00 96.12 92 ALA A N 1
ATOM 728 C CA . ALA A 1 92 ? 17.173 -5.411 -4.504 1.00 96.12 92 ALA A CA 1
ATOM 729 C C . ALA A 1 92 ? 16.868 -5.672 -5.989 1.00 96.12 92 ALA A C 1
ATOM 731 O O . ALA A 1 92 ? 17.786 -5.704 -6.805 1.00 96.12 92 ALA A O 1
ATOM 732 N N . GLU A 1 93 ? 15.587 -5.799 -6.348 1.00 96.25 93 GLU A N 1
ATOM 733 C CA . GLU A 1 93 ? 15.136 -5.928 -7.739 1.00 96.25 93 GLU A CA 1
ATOM 734 C C . GLU A 1 93 ? 15.516 -4.695 -8.567 1.00 96.25 93 GLU A C 1
ATOM 736 O O . GLU A 1 93 ? 16.017 -4.830 -9.683 1.00 96.25 93 GLU A O 1
ATOM 741 N N . TYR A 1 94 ? 15.349 -3.496 -8.002 1.00 96.94 94 TYR A N 1
ATOM 742 C CA . TYR A 1 94 ? 15.771 -2.252 -8.640 1.00 96.94 94 TYR A CA 1
ATOM 743 C C . TYR A 1 94 ? 17.288 -2.194 -8.855 1.00 96.94 94 TYR A C 1
ATOM 745 O O . TYR A 1 94 ? 17.739 -1.944 -9.972 1.00 96.94 94 TYR A O 1
ATOM 753 N N . ASP A 1 95 ? 18.081 -2.447 -7.812 1.00 95.44 95 ASP A N 1
ATOM 754 C CA . ASP A 1 95 ? 19.543 -2.400 -7.899 1.00 95.44 95 ASP A CA 1
ATOM 755 C C . ASP A 1 95 ? 20.072 -3.417 -8.929 1.00 95.44 95 ASP A C 1
ATOM 757 O O . ASP A 1 95 ? 21.021 -3.119 -9.655 1.00 95.44 95 ASP A O 1
ATOM 761 N N . ALA A 1 96 ? 19.447 -4.597 -9.022 1.00 95.38 96 ALA A N 1
ATOM 762 C CA . ALA A 1 96 ? 19.798 -5.624 -9.998 1.00 95.38 96 ALA A CA 1
ATOM 763 C C . ALA A 1 96 ? 19.409 -5.238 -11.435 1.00 95.38 96 ALA A C 1
ATOM 765 O O . ALA A 1 96 ? 20.201 -5.437 -12.355 1.00 95.38 96 ALA A O 1
ATOM 766 N N . ALA A 1 97 ? 18.212 -4.679 -11.641 1.00 94.69 97 ALA A N 1
ATOM 767 C CA . ALA A 1 97 ? 17.726 -4.307 -12.971 1.00 94.69 97 ALA A CA 1
ATOM 768 C C . ALA A 1 97 ? 18.442 -3.072 -13.545 1.00 94.69 97 ALA A C 1
ATOM 770 O O . ALA A 1 97 ? 18.653 -2.986 -14.753 1.00 94.69 97 ALA A O 1
ATOM 771 N N . PHE A 1 98 ? 18.840 -2.129 -12.686 1.00 95.69 98 PHE A N 1
ATOM 772 C CA . PHE A 1 98 ? 19.405 -0.834 -13.078 1.00 95.69 98 PHE A CA 1
ATOM 773 C C . PHE A 1 98 ? 20.895 -0.690 -12.727 1.00 95.69 98 PHE A C 1
ATOM 775 O O . PHE A 1 98 ? 21.378 0.417 -12.488 1.00 95.69 98 PHE A O 1
ATOM 782 N N . SER A 1 99 ? 21.645 -1.798 -12.713 1.00 91.38 99 SER A N 1
ATOM 783 C CA . SER A 1 99 ? 23.088 -1.794 -12.426 1.00 91.38 99 SER A CA 1
ATOM 784 C C . SER A 1 99 ? 23.950 -1.258 -13.580 1.00 91.38 99 SER A C 1
ATOM 786 O O . SER A 1 99 ? 25.110 -0.902 -13.375 1.00 91.38 99 SER A O 1
ATOM 788 N N . GLY A 1 100 ? 23.418 -1.251 -14.806 1.00 88.50 100 GLY A N 1
ATOM 789 C CA . GLY A 1 100 ? 24.089 -0.729 -16.000 1.00 88.50 100 GLY A CA 1
ATOM 790 C C . GLY A 1 100 ? 23.881 0.775 -16.205 1.00 88.50 100 GLY A C 1
ATOM 791 O O . GLY A 1 100 ? 22.998 1.382 -15.605 1.00 88.50 100 GLY A O 1
ATOM 792 N N . GLU A 1 101 ? 24.661 1.390 -17.102 1.00 90.75 101 GLU A N 1
ATOM 793 C CA . GLU A 1 101 ? 24.501 2.823 -17.413 1.00 90.75 101 GLU A CA 1
ATOM 794 C C . GLU A 1 101 ? 23.172 3.124 -18.128 1.00 90.75 101 GLU A C 1
ATOM 796 O O . GLU A 1 101 ? 22.551 4.155 -17.869 1.00 90.75 101 GLU A O 1
ATOM 801 N N . VAL A 1 102 ? 22.731 2.231 -19.021 1.00 95.06 102 VAL A N 1
ATOM 802 C CA . VAL A 1 102 ? 21.467 2.338 -19.763 1.00 95.06 102 VAL A CA 1
ATOM 803 C C . VAL A 1 102 ? 20.759 0.990 -19.729 1.00 95.06 102 VAL A C 1
ATOM 805 O O . VAL A 1 102 ? 21.319 -0.015 -20.159 1.00 95.06 102 VAL A O 1
ATOM 808 N N . THR A 1 103 ? 19.524 0.978 -19.231 1.00 95.75 103 THR A N 1
ATOM 809 C CA . THR A 1 103 ? 18.694 -0.232 -19.110 1.00 95.75 103 THR A CA 1
ATOM 810 C C . THR A 1 103 ? 17.665 -0.308 -20.242 1.00 95.75 103 THR A C 1
ATOM 812 O O . THR A 1 103 ? 17.133 0.712 -20.684 1.00 95.75 103 THR A O 1
ATOM 815 N N . GLU A 1 104 ? 17.360 -1.504 -20.739 1.00 96.75 104 GLU A N 1
ATOM 816 C CA . GLU A 1 104 ? 16.331 -1.676 -21.768 1.00 96.75 104 GLU A CA 1
ATOM 817 C C . GLU A 1 104 ? 14.936 -1.289 -21.247 1.00 96.75 104 GLU A C 1
ATOM 819 O O . GLU A 1 104 ? 14.562 -1.602 -20.116 1.00 96.75 104 GLU A O 1
ATOM 824 N N . THR A 1 105 ? 14.144 -0.603 -22.074 1.00 97.19 105 THR A N 1
ATOM 825 C CA . THR A 1 105 ? 12.774 -0.193 -21.733 1.00 97.19 105 THR A CA 1
ATOM 826 C C . THR A 1 105 ? 11.776 -1.312 -22.009 1.00 97.19 105 THR A C 1
ATOM 828 O O . THR A 1 105 ? 10.999 -1.240 -22.958 1.00 97.19 105 THR A O 1
ATOM 831 N N . THR A 1 106 ? 11.793 -2.336 -21.159 1.00 96.62 106 THR A N 1
ATOM 832 C CA . THR A 1 106 ? 10.788 -3.409 -21.141 1.00 96.62 106 THR A CA 1
ATOM 833 C C . THR A 1 106 ? 9.692 -3.128 -20.112 1.00 96.62 106 THR A C 1
ATOM 835 O O . THR A 1 106 ? 9.846 -2.264 -19.244 1.00 96.62 106 THR A O 1
ATOM 838 N N . ILE A 1 107 ? 8.580 -3.863 -20.185 1.00 96.75 107 ILE A N 1
ATOM 839 C CA . ILE A 1 107 ? 7.484 -3.741 -19.212 1.00 96.75 107 ILE A CA 1
ATOM 840 C C . ILE A 1 107 ? 7.935 -4.153 -17.814 1.00 96.75 107 ILE A C 1
ATOM 842 O O . ILE A 1 107 ? 7.566 -3.511 -16.832 1.00 96.75 107 ILE A O 1
ATOM 846 N N . GLU A 1 108 ? 8.778 -5.173 -17.717 1.00 96.62 108 GLU A N 1
ATOM 847 C CA . GLU A 1 108 ? 9.344 -5.653 -16.461 1.00 96.62 108 GLU A CA 1
ATOM 848 C C 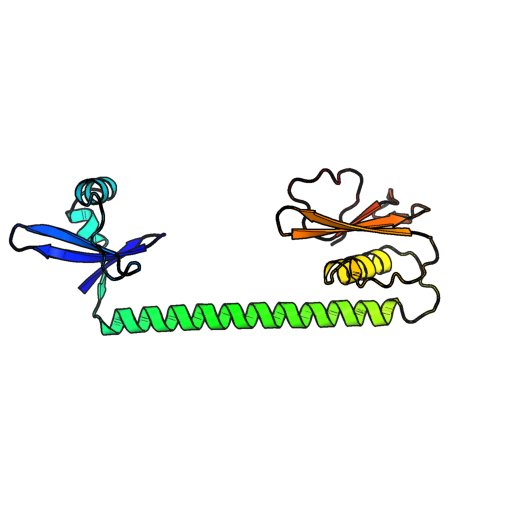. GLU A 1 108 ? 10.180 -4.552 -15.803 1.00 96.62 108 GLU A C 1
ATOM 850 O O . GLU A 1 108 ? 9.930 -4.188 -14.655 1.00 96.62 108 GLU A O 1
ATOM 855 N N . ASN A 1 109 ? 11.094 -3.928 -16.553 1.00 97.06 109 ASN A N 1
ATOM 856 C CA . ASN A 1 109 ? 11.941 -2.858 -16.024 1.00 97.06 109 ASN A CA 1
ATOM 857 C C . ASN A 1 109 ? 11.126 -1.608 -15.667 1.00 97.06 109 ASN A C 1
ATOM 859 O O . ASN A 1 109 ? 11.392 -0.965 -14.651 1.00 97.06 109 ASN A O 1
ATOM 863 N N . VAL A 1 110 ? 10.097 -1.277 -16.455 1.00 97.62 110 VAL A N 1
ATOM 864 C CA . VAL A 1 110 ? 9.158 -0.195 -16.122 1.00 97.62 110 VAL A CA 1
ATOM 865 C C . VAL A 1 110 ? 8.400 -0.500 -14.824 1.00 97.62 110 VAL A C 1
ATOM 867 O O . VAL A 1 110 ? 8.248 0.390 -13.988 1.00 97.62 110 VAL A O 1
ATOM 870 N N . THR A 1 111 ? 7.969 -1.746 -14.620 1.00 96.88 111 THR A N 1
ATOM 871 C CA . THR A 1 111 ? 7.271 -2.188 -13.401 1.00 96.88 111 THR A CA 1
ATOM 872 C C . THR A 1 111 ? 8.179 -2.077 -12.177 1.00 96.88 111 THR A C 1
ATOM 874 O O . THR A 1 111 ? 7.783 -1.483 -11.173 1.00 96.88 111 THR A O 1
ATOM 877 N N . ILE A 1 112 ? 9.416 -2.578 -12.276 1.00 97.31 112 ILE A N 1
ATOM 878 C CA . ILE A 1 112 ? 10.422 -2.508 -11.205 1.00 97.31 112 ILE A CA 1
ATOM 879 C C . ILE A 1 112 ? 10.705 -1.050 -10.834 1.00 97.31 112 ILE A C 1
ATOM 881 O O . ILE A 1 112 ? 10.634 -0.683 -9.659 1.00 97.31 112 ILE A O 1
ATOM 885 N N . LEU A 1 113 ? 10.960 -0.198 -11.835 1.00 97.50 113 LEU A N 1
ATOM 886 C CA . LEU A 1 113 ? 11.192 1.229 -11.625 1.00 97.50 113 LEU A CA 1
ATOM 887 C C . LEU A 1 113 ? 10.015 1.875 -10.898 1.00 97.50 113 LEU A C 1
ATOM 889 O O . LEU A 1 113 ? 10.200 2.536 -9.881 1.00 97.50 113 LEU A O 1
ATOM 893 N N . LEU A 1 114 ? 8.800 1.684 -11.406 1.00 96.88 114 LEU A N 1
ATOM 894 C CA . LEU A 1 114 ? 7.610 2.295 -10.836 1.00 96.88 114 LEU A CA 1
ATOM 895 C C . LEU A 1 114 ? 7.353 1.839 -9.395 1.00 96.88 114 LEU A C 1
ATOM 897 O O . LEU A 1 114 ? 7.036 2.680 -8.552 1.00 96.88 114 LEU A O 1
ATOM 901 N N . ASN A 1 115 ? 7.520 0.549 -9.092 1.00 95.31 115 ASN A N 1
ATOM 902 C CA . ASN A 1 115 ? 7.358 0.016 -7.738 1.00 95.31 115 ASN A CA 1
ATOM 903 C C . ASN A 1 115 ? 8.388 0.600 -6.764 1.00 95.31 115 ASN A C 1
ATOM 905 O O . ASN A 1 115 ? 8.010 1.013 -5.666 1.00 95.31 115 ASN A O 1
ATOM 909 N N . TYR A 1 116 ? 9.651 0.710 -7.182 1.00 95.94 116 TYR A N 1
ATOM 910 C CA . TYR A 1 116 ? 10.703 1.345 -6.388 1.00 95.94 116 TYR A CA 1
ATOM 911 C C . TYR A 1 116 ? 10.439 2.833 -6.156 1.00 95.94 116 TYR A C 1
ATOM 913 O O . TYR A 1 116 ? 10.476 3.311 -5.027 1.00 95.94 116 TYR A O 1
ATOM 921 N N . LEU A 1 117 ? 10.084 3.581 -7.200 1.00 95.56 117 LEU A N 1
ATOM 922 C CA . LEU A 1 117 ? 9.752 4.998 -7.058 1.00 95.56 117 LEU A CA 1
ATOM 923 C C . LEU A 1 117 ? 8.517 5.212 -6.168 1.00 95.56 117 LEU A C 1
ATOM 925 O O . LEU A 1 117 ? 8.463 6.178 -5.411 1.00 95.56 117 LEU A O 1
ATOM 929 N N . ASN A 1 118 ? 7.533 4.308 -6.218 1.00 93.88 118 ASN A N 1
ATOM 930 C CA . ASN A 1 118 ? 6.337 4.365 -5.378 1.00 93.88 118 ASN A CA 1
ATOM 931 C C . ASN A 1 118 ? 6.598 4.039 -3.896 1.00 93.88 118 ASN A C 1
ATOM 933 O O . ASN A 1 118 ? 5.761 4.384 -3.066 1.00 93.88 118 ASN A O 1
ATOM 937 N N . SER A 1 119 ? 7.731 3.417 -3.551 1.00 91.31 119 SER A N 1
ATOM 938 C CA . SER A 1 119 ? 8.119 3.159 -2.157 1.00 91.31 119 SER A CA 1
ATOM 939 C C . SER A 1 119 ? 8.881 4.323 -1.512 1.00 91.31 119 SER A C 1
ATOM 941 O O . SER A 1 119 ? 9.269 4.234 -0.352 1.00 91.31 119 SER A O 1
ATOM 943 N N . MET A 1 120 ? 9.124 5.421 -2.236 1.00 90.44 120 MET A N 1
ATOM 944 C CA . MET A 1 120 ? 9.868 6.571 -1.720 1.00 90.44 120 MET A CA 1
ATOM 945 C C . MET A 1 120 ? 9.290 7.916 -2.157 1.00 90.44 120 MET A C 1
ATOM 947 O O . MET A 1 120 ? 8.561 8.037 -3.142 1.00 90.44 120 MET A O 1
ATOM 951 N N . ASN A 1 121 ? 9.654 8.958 -1.412 1.00 88.38 121 ASN A N 1
ATOM 952 C CA . ASN A 1 121 ? 9.254 10.327 -1.715 1.00 88.38 121 ASN A CA 1
ATOM 953 C C . ASN A 1 121 ? 9.844 10.797 -3.052 1.00 88.38 121 ASN A C 1
ATOM 955 O O . ASN A 1 121 ? 11.044 10.668 -3.292 1.00 88.38 121 ASN A O 1
ATOM 959 N N . TRP A 1 122 ? 9.023 11.442 -3.880 1.00 88.56 122 TRP A N 1
ATOM 960 C CA . TRP A 1 122 ? 9.438 11.938 -5.198 1.00 88.56 122 TRP A CA 1
ATOM 961 C C . TRP A 1 122 ? 10.643 12.892 -5.183 1.00 88.56 122 TRP A C 1
ATOM 963 O O . TRP A 1 122 ? 11.425 12.916 -6.130 1.00 88.56 122 TRP A O 1
ATOM 973 N N . GLY A 1 123 ? 10.836 13.642 -4.093 1.00 88.81 123 GLY A N 1
ATOM 974 C CA . GLY A 1 123 ? 11.942 14.593 -3.943 1.00 88.81 123 GLY A CA 1
ATOM 975 C C . GLY A 1 123 ? 13.337 13.962 -3.849 1.00 88.81 123 GLY A C 1
ATOM 976 O O . GLY A 1 123 ? 14.325 14.674 -4.004 1.00 88.81 123 GLY A O 1
ATOM 977 N N . VAL A 1 124 ? 13.441 12.649 -3.607 1.00 91.31 124 VAL A N 1
ATOM 978 C CA . VAL A 1 124 ? 14.732 11.935 -3.531 1.00 91.31 124 VAL A CA 1
ATOM 979 C C . VAL A 1 124 ? 15.008 11.051 -4.746 1.00 91.31 124 VAL A C 1
ATOM 981 O O . VAL A 1 124 ? 16.026 10.358 -4.789 1.00 91.31 124 VAL A O 1
ATOM 984 N N . TRP A 1 125 ? 14.113 11.054 -5.734 1.00 94.62 125 TRP A N 1
ATOM 985 C CA . TRP A 1 125 ? 14.241 10.196 -6.900 1.00 94.62 125 TRP A CA 1
ATOM 986 C C . TRP A 1 125 ? 15.494 10.524 -7.711 1.00 94.62 125 TRP A C 1
ATOM 988 O O . TRP A 1 125 ? 15.760 11.670 -8.074 1.00 94.62 125 TRP A O 1
ATOM 998 N N . LYS A 1 126 ? 16.230 9.472 -8.066 1.00 91.69 126 LYS A N 1
ATOM 999 C CA . LYS A 1 126 ? 17.281 9.505 -9.082 1.00 91.69 126 LYS A CA 1
ATOM 1000 C C . LYS A 1 126 ? 16.844 8.586 -10.207 1.00 91.69 126 LYS A C 1
ATOM 1002 O O . LYS A 1 126 ? 16.890 7.371 -10.058 1.00 91.69 126 LYS A O 1
ATOM 1007 N N . LEU A 1 127 ? 16.358 9.177 -11.293 1.00 95.25 127 LEU A N 1
ATOM 1008 C CA . LEU A 1 127 ? 15.807 8.416 -12.408 1.00 95.25 127 LEU A CA 1
ATOM 1009 C C . LEU A 1 127 ? 16.942 7.763 -13.219 1.00 95.25 127 LEU A C 1
ATOM 1011 O O . LEU A 1 127 ? 17.834 8.486 -13.676 1.00 95.25 127 LEU A O 1
ATOM 1015 N N . PRO A 1 128 ? 16.939 6.429 -13.402 1.00 96.31 128 PRO A N 1
ATOM 1016 C CA . PRO A 1 128 ? 17.946 5.746 -14.207 1.00 96.31 128 PRO A CA 1
ATOM 1017 C C . PRO A 1 128 ? 17.747 6.040 -15.697 1.00 96.31 128 PRO A C 1
ATOM 1019 O O . PRO A 1 128 ? 16.636 6.329 -16.148 1.00 96.31 128 PRO A O 1
ATOM 1022 N N . LYS A 1 129 ? 18.807 5.939 -16.503 1.00 97.06 129 LYS A N 1
ATOM 1023 C CA . LYS A 1 129 ? 18.657 6.041 -17.959 1.00 97.06 129 LYS A CA 1
ATOM 1024 C C . LYS A 1 129 ? 18.097 4.736 -18.512 1.00 97.06 129 LYS A C 1
ATOM 1026 O O . LYS A 1 129 ? 18.534 3.647 -18.141 1.00 97.06 129 LYS A O 1
ATOM 1031 N N . MET A 1 130 ? 17.176 4.859 -19.460 1.00 97.62 130 MET A N 1
ATOM 1032 C CA . MET A 1 130 ? 16.664 3.728 -20.221 1.00 97.62 130 MET A CA 1
ATOM 1033 C C . MET A 1 130 ? 16.792 3.978 -21.725 1.00 97.62 130 MET A C 1
ATOM 1035 O O . MET A 1 130 ? 17.013 5.110 -22.155 1.00 97.62 130 MET A O 1
ATOM 1039 N N . THR A 1 131 ? 16.638 2.930 -22.535 1.00 97.62 131 THR A N 1
ATOM 1040 C CA . THR A 1 131 ? 16.712 3.012 -24.010 1.00 97.62 131 THR A CA 1
ATOM 1041 C C . THR A 1 131 ? 15.659 3.932 -24.647 1.00 97.62 131 THR A C 1
ATOM 1043 O O . THR A 1 131 ? 15.836 4.410 -25.769 1.00 97.62 131 THR A O 1
ATOM 1046 N N . ILE A 1 132 ? 14.553 4.184 -23.946 1.00 97.75 132 ILE A N 1
ATOM 1047 C CA . ILE A 1 132 ? 13.512 5.149 -24.301 1.00 97.75 132 ILE A CA 1
ATOM 1048 C C . ILE A 1 132 ? 13.476 6.203 -23.194 1.00 97.75 132 ILE A C 1
ATOM 1050 O O . ILE A 1 132 ? 13.416 5.861 -22.013 1.00 97.75 132 ILE A O 1
ATOM 1054 N N . GLY A 1 133 ? 13.511 7.481 -23.577 1.00 98.00 133 GLY A N 1
ATOM 1055 C CA . GLY A 1 133 ? 13.332 8.588 -22.640 1.00 98.00 133 GLY A CA 1
ATOM 1056 C C . GLY A 1 133 ? 11.942 8.565 -22.005 1.00 98.00 133 GLY A C 1
ATOM 1057 O O . GLY A 1 133 ? 10.980 8.051 -22.584 1.00 98.00 133 GLY A O 1
ATOM 1058 N N . TYR A 1 134 ? 11.837 9.065 -20.778 1.00 98.25 134 TYR A N 1
ATOM 1059 C CA . TYR A 1 134 ? 10.594 9.009 -20.022 1.00 98.25 134 TYR A CA 1
ATOM 1060 C C . TYR A 1 134 ? 10.512 10.100 -18.957 1.00 98.25 134 TYR A C 1
ATOM 1062 O O . TYR A 1 134 ? 11.499 10.747 -18.602 1.00 98.25 134 TYR A O 1
ATOM 1070 N N . LYS A 1 135 ? 9.304 10.284 -18.423 1.00 97.38 135 LYS A N 1
ATOM 1071 C CA . LYS A 1 135 ? 9.022 11.139 -17.266 1.00 97.38 135 LYS A CA 1
ATOM 1072 C C . LYS A 1 135 ? 8.207 10.368 -16.244 1.00 97.38 135 LYS A C 1
ATOM 1074 O O . LYS A 1 135 ? 7.257 9.691 -16.634 1.00 97.38 135 LYS A O 1
ATOM 1079 N N . CYS A 1 136 ? 8.536 10.528 -14.965 1.00 96.88 136 CYS A N 1
ATOM 1080 C CA . CYS A 1 136 ? 7.767 9.965 -13.859 1.00 96.88 136 CYS A CA 1
ATOM 1081 C C . CYS A 1 136 ? 7.099 11.060 -13.022 1.00 96.88 136 CYS A C 1
ATOM 1083 O O . CYS A 1 136 ? 7.662 12.140 -12.839 1.00 96.88 136 CYS A O 1
ATOM 1085 N N . CYS A 1 137 ? 5.917 10.767 -12.483 1.00 93.81 137 CYS A N 1
ATOM 1086 C CA . CYS A 1 137 ? 5.205 11.639 -11.546 1.00 93.81 137 CYS A CA 1
ATOM 1087 C C . CYS A 1 137 ? 4.573 10.811 -10.425 1.00 93.81 137 CYS A C 1
ATOM 1089 O O . CYS A 1 137 ? 4.101 9.703 -10.680 1.00 93.81 137 CYS A O 1
ATOM 1091 N N . GLN A 1 138 ? 4.529 11.362 -9.212 1.00 93.12 138 GLN A N 1
ATOM 1092 C CA . GLN A 1 138 ? 3.842 10.773 -8.062 1.00 93.12 138 GLN A CA 1
ATOM 1093 C C . GLN A 1 138 ? 2.621 11.619 -7.703 1.00 93.12 138 GLN A C 1
ATOM 1095 O O . GLN A 1 138 ? 2.700 12.847 -7.676 1.00 93.12 138 GLN A O 1
ATOM 1100 N N . TYR A 1 139 ? 1.512 10.960 -7.396 1.00 90.19 139 TYR A N 1
ATOM 1101 C CA . TYR A 1 139 ? 0.262 11.583 -6.985 1.00 90.19 139 TYR A CA 1
ATOM 1102 C C . TYR A 1 139 ? -0.169 11.032 -5.630 1.00 90.19 139 TYR A C 1
ATOM 1104 O O . TYR A 1 139 ? -0.034 9.838 -5.362 1.00 90.19 139 TYR A O 1
ATOM 1112 N N . ASN A 1 140 ? -0.705 11.910 -4.78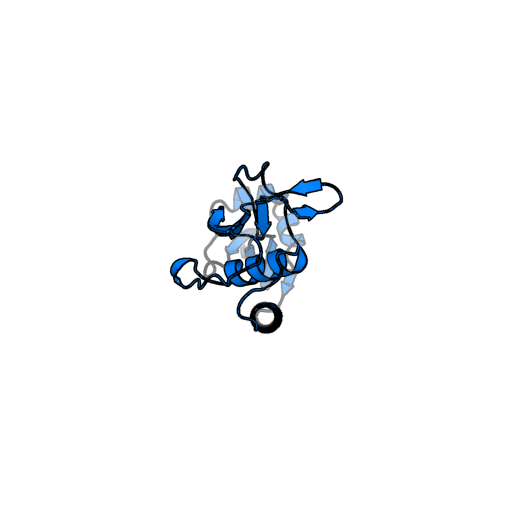4 1.00 87.44 140 ASN A N 1
ATOM 1113 C CA . ASN A 1 140 ? -1.402 11.514 -3.569 1.00 87.44 140 ASN A CA 1
ATOM 1114 C C . ASN A 1 140 ? -2.900 11.402 -3.882 1.00 87.44 140 ASN A C 1
ATOM 1116 O O . ASN A 1 140 ? -3.569 12.407 -4.118 1.00 87.44 140 ASN A O 1
ATOM 1120 N N . CYS A 1 141 ? -3.399 10.173 -3.905 1.00 85.38 141 CYS A N 1
ATOM 1121 C CA . CYS A 1 141 ? -4.787 9.807 -4.141 1.00 85.38 141 CYS A CA 1
ATOM 1122 C C . CYS A 1 141 ? -5.416 9.372 -2.811 1.00 85.38 141 CYS A C 1
ATOM 1124 O O . CYS A 1 141 ? -5.362 8.197 -2.445 1.00 85.38 141 CYS A O 1
ATOM 1126 N N . ASP A 1 142 ? -5.969 10.329 -2.061 1.00 81.19 142 ASP A N 1
ATOM 1127 C CA . ASP A 1 142 ? -6.654 10.098 -0.779 1.00 81.19 142 ASP A CA 1
ATOM 1128 C C . ASP A 1 142 ? -5.803 9.340 0.259 1.00 81.19 142 ASP A C 1
ATOM 1130 O O . ASP A 1 142 ? -6.226 8.355 0.869 1.00 81.19 142 ASP A O 1
ATOM 1134 N N . GLY A 1 143 ? -4.557 9.785 0.445 1.00 80.56 143 GLY A N 1
ATOM 1135 C CA . GLY A 1 143 ? -3.615 9.171 1.384 1.00 80.56 143 GLY A CA 1
ATOM 1136 C C . GLY A 1 143 ? -2.934 7.915 0.841 1.00 80.56 143 GLY A C 1
ATOM 1137 O O . GLY A 1 143 ? -2.252 7.216 1.590 1.00 80.56 143 GLY A O 1
ATOM 1138 N N . ARG A 1 144 ? -3.104 7.609 -0.450 1.00 83.94 144 ARG A N 1
ATOM 1139 C CA . ARG A 1 144 ? -2.407 6.521 -1.144 1.00 83.94 144 ARG A CA 1
ATOM 1140 C C . ARG A 1 144 ? -1.581 7.079 -2.289 1.00 83.94 144 ARG A C 1
ATOM 1142 O O . ARG A 1 144 ? -2.039 7.947 -3.020 1.00 83.94 144 ARG A O 1
ATOM 1149 N N . LEU A 1 145 ? -0.371 6.563 -2.456 1.00 88.94 145 LEU A N 1
ATOM 1150 C CA . LEU A 1 145 ? 0.505 6.985 -3.542 1.00 88.94 145 LEU A CA 1
ATOM 1151 C C . LEU A 1 145 ? 0.166 6.238 -4.835 1.00 88.94 145 LEU A C 1
ATOM 1153 O O . LEU A 1 145 ? -0.127 5.034 -4.823 1.00 88.94 145 LEU A O 1
ATOM 1157 N N . ALA A 1 146 ? 0.214 6.979 -5.936 1.00 92.25 146 ALA A N 1
ATOM 1158 C CA . ALA A 1 146 ? 0.204 6.453 -7.287 1.00 92.25 146 ALA A CA 1
ATOM 1159 C C . ALA A 1 146 ? 1.393 7.035 -8.055 1.00 92.25 146 ALA A C 1
ATOM 1161 O O . ALA A 1 146 ? 1.552 8.256 -8.125 1.00 92.25 146 ALA A O 1
ATOM 1162 N N . THR A 1 147 ? 2.213 6.170 -8.646 1.00 94.88 147 THR A N 1
ATOM 1163 C CA . THR A 1 147 ? 3.374 6.580 -9.440 1.00 94.88 147 THR A CA 1
ATOM 1164 C C . THR A 1 147 ? 3.138 6.237 -10.896 1.00 94.88 147 THR A C 1
ATOM 1166 O O . THR A 1 147 ? 2.783 5.114 -11.242 1.00 94.88 147 THR A O 1
ATOM 1169 N N . THR A 1 148 ? 3.344 7.225 -11.754 1.00 95.38 148 THR A N 1
ATOM 1170 C CA . THR A 1 148 ? 3.125 7.141 -13.195 1.00 95.38 148 THR A CA 1
ATOM 1171 C C . THR A 1 148 ? 4.427 7.301 -13.950 1.00 95.38 148 THR A C 1
ATOM 1173 O O . THR A 1 148 ? 5.337 7.987 -13.485 1.00 95.38 148 THR A O 1
ATOM 1176 N N . ILE A 1 149 ? 4.470 6.735 -15.151 1.00 97.50 149 ILE A N 1
ATOM 1177 C CA . ILE A 1 149 ? 5.509 6.963 -16.151 1.00 97.50 149 ILE A CA 1
ATOM 1178 C C . ILE A 1 149 ? 4.862 7.274 -17.498 1.00 97.50 149 ILE A C 1
ATOM 1180 O O . ILE A 1 149 ? 3.828 6.709 -17.861 1.00 97.50 149 ILE A O 1
ATOM 1184 N N . THR A 1 150 ? 5.466 8.191 -18.245 1.00 97.88 150 THR A N 1
ATOM 1185 C CA . THR A 1 150 ? 5.162 8.436 -19.657 1.00 97.88 150 THR A CA 1
ATOM 1186 C C . THR A 1 150 ? 6.442 8.282 -20.462 1.0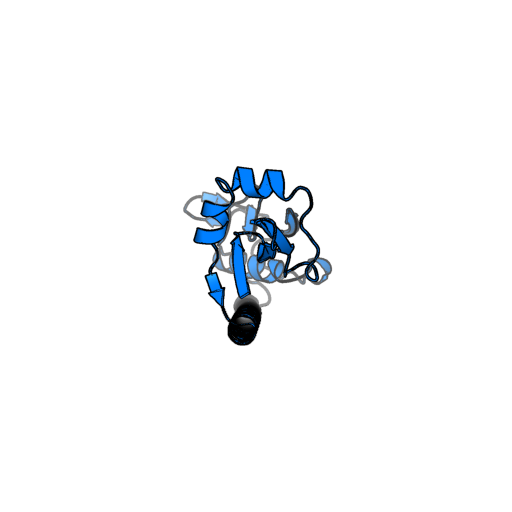0 97.88 150 THR A C 1
ATOM 1188 O O . THR A 1 150 ? 7.391 9.029 -20.238 1.00 97.88 150 THR A O 1
ATOM 1191 N N . LEU A 1 151 ? 6.456 7.316 -21.375 1.00 98.31 151 LEU A N 1
ATOM 1192 C CA . LEU A 1 151 ? 7.549 7.047 -22.302 1.00 98.31 151 LEU A CA 1
ATOM 1193 C C . LEU A 1 151 ? 7.438 7.948 -23.540 1.00 98.31 151 LEU A C 1
ATOM 1195 O O . LEU A 1 151 ? 6.335 8.227 -24.022 1.00 98.31 151 LEU A O 1
ATOM 1199 N N . ASP A 1 152 ? 8.580 8.339 -24.100 1.00 98.25 152 ASP A N 1
ATOM 1200 C CA . ASP A 1 152 ? 8.646 9.115 -25.344 1.00 98.25 152 ASP A CA 1
ATOM 1201 C C . ASP A 1 152 ? 8.169 8.299 -26.559 1.00 98.25 152 ASP A C 1
ATOM 1203 O O . ASP A 1 152 ? 7.635 8.853 -27.522 1.00 98.25 152 ASP A O 1
ATOM 1207 N N . ARG A 1 153 ? 8.326 6.968 -26.508 1.00 97.62 153 ARG A N 1
ATOM 1208 C CA . ARG A 1 153 ? 7.844 6.013 -27.517 1.00 97.62 153 ARG A CA 1
ATOM 1209 C C . ARG A 1 153 ? 7.056 4.879 -26.852 1.00 97.62 153 ARG A C 1
ATOM 1211 O O . ARG A 1 153 ? 7.428 4.471 -25.753 1.00 97.62 153 ARG A O 1
ATOM 1218 N N . PRO A 1 154 ? 5.983 4.373 -27.487 1.00 97.19 154 PRO A N 1
ATOM 1219 C CA . PRO A 1 154 ? 5.212 3.272 -26.929 1.00 97.19 154 PRO A CA 1
ATOM 1220 C C . PRO A 1 154 ? 5.989 1.951 -26.982 1.00 97.19 154 PRO A C 1
ATOM 1222 O O . PRO A 1 154 ? 6.820 1.746 -27.869 1.00 97.19 154 PRO A O 1
ATOM 1225 N N . ILE A 1 155 ? 5.662 1.051 -26.060 1.00 96.62 155 ILE A N 1
ATOM 1226 C CA . ILE A 1 155 ? 6.145 -0.333 -25.990 1.00 96.62 155 ILE A CA 1
ATOM 1227 C C . ILE A 1 155 ? 4.948 -1.288 -25.977 1.00 96.62 155 ILE A C 1
ATOM 1229 O O . ILE A 1 155 ? 3.837 -0.880 -25.640 1.00 96.62 155 ILE A O 1
ATOM 1233 N N . ASN A 1 156 ? 5.166 -2.540 -26.377 1.00 95.31 156 ASN A N 1
ATOM 1234 C CA . ASN A 1 156 ? 4.112 -3.552 -26.401 1.00 95.31 156 ASN A CA 1
ATOM 1235 C C . ASN A 1 156 ? 3.785 -4.019 -24.974 1.00 95.31 156 ASN A C 1
ATOM 1237 O O . ASN A 1 156 ? 4.681 -4.447 -24.248 1.00 95.31 156 ASN A O 1
ATOM 1241 N N . TYR A 1 157 ? 2.510 -3.964 -24.603 1.00 93.94 157 TYR A N 1
ATOM 1242 C CA . TYR A 1 157 ? 1.965 -4.527 -23.375 1.00 93.94 157 TYR A CA 1
ATOM 1243 C C . TYR A 1 157 ? 0.626 -5.193 -23.690 1.00 93.94 157 TYR A C 1
ATOM 1245 O O . TYR A 1 157 ? -0.273 -4.537 -24.208 1.00 93.94 157 TYR A O 1
ATOM 1253 N N . ASP A 1 158 ? 0.517 -6.499 -23.442 1.00 90.06 158 ASP A N 1
ATOM 1254 C CA . ASP A 1 158 ? -0.672 -7.313 -23.746 1.00 90.06 158 ASP A CA 1
ATOM 1255 C C . ASP A 1 158 ? -1.199 -7.171 -25.194 1.00 90.06 158 ASP A C 1
ATOM 1257 O O . ASP A 1 158 ? -2.392 -7.290 -25.462 1.00 90.06 158 ASP A O 1
ATOM 1261 N N . GLY A 1 159 ? -0.294 -6.947 -26.156 1.00 91.69 159 GLY A N 1
ATOM 1262 C CA . GLY A 1 159 ? -0.626 -6.788 -27.576 1.00 91.69 159 GLY A CA 1
ATOM 1263 C C . GLY A 1 159 ? -0.950 -5.352 -27.994 1.00 91.69 159 GLY A C 1
ATOM 1264 O O . GLY A 1 159 ? -1.182 -5.105 -29.179 1.00 91.69 159 GLY A O 1
ATOM 1265 N N . GLU A 1 160 ? -0.929 -4.398 -27.062 1.00 93.75 160 GLU A N 1
ATOM 1266 C CA . GLU A 1 160 ? -1.182 -2.984 -27.322 1.00 93.75 160 GLU A CA 1
ATOM 1267 C C . GLU A 1 160 ? 0.094 -2.141 -27.213 1.00 93.75 160 GLU A C 1
ATOM 1269 O O . GLU A 1 160 ? 0.927 -2.319 -26.325 1.00 93.75 160 GLU A O 1
ATOM 1274 N N . MET A 1 161 ? 0.243 -1.165 -28.111 1.00 96.19 161 MET A N 1
ATOM 1275 C CA . MET A 1 161 ? 1.359 -0.216 -28.080 1.00 96.19 161 MET A CA 1
ATOM 1276 C C . MET A 1 161 ? 1.034 0.948 -27.141 1.00 96.19 161 MET A C 1
ATOM 1278 O O . MET A 1 161 ? 0.353 1.905 -27.519 1.00 96.19 161 MET A O 1
ATOM 1282 N N . LEU A 1 162 ? 1.556 0.888 -25.918 1.00 96.44 162 LEU A N 1
ATOM 1283 C CA . LEU A 1 162 ? 1.232 1.809 -24.833 1.00 96.44 162 LEU A CA 1
ATOM 1284 C C . LEU A 1 162 ? 2.460 2.603 -24.385 1.00 96.44 162 LEU A C 1
ATOM 1286 O O . LEU A 1 162 ? 3.589 2.123 -24.405 1.00 96.44 162 LEU A O 1
ATOM 1290 N N . ARG A 1 163 ? 2.244 3.858 -23.978 1.00 97.12 163 ARG A N 1
ATOM 1291 C CA . ARG A 1 163 ? 3.318 4.766 -23.520 1.00 97.12 163 ARG A CA 1
ATOM 1292 C C . ARG A 1 163 ? 3.145 5.258 -22.085 1.00 97.12 163 ARG A C 1
ATOM 1294 O O . ARG A 1 163 ? 4.010 5.963 -21.585 1.00 97.12 163 ARG A O 1
ATOM 1301 N N . LYS A 1 164 ? 2.005 4.979 -21.457 1.00 96.69 164 LYS A N 1
ATOM 1302 C CA . LYS A 1 164 ? 1.615 5.520 -20.153 1.00 96.69 164 LYS A CA 1
ATOM 1303 C C . LYS A 1 164 ? 1.306 4.369 -19.216 1.00 96.69 164 LYS A C 1
ATOM 1305 O O . LYS A 1 164 ? 0.373 3.616 -19.483 1.00 96.69 164 LYS A O 1
ATOM 1310 N N . PHE A 1 165 ? 2.049 4.273 -18.123 1.00 96.38 165 PHE A N 1
ATOM 1311 C CA . PHE A 1 165 ? 1.883 3.204 -17.143 1.00 96.38 165 PHE A CA 1
ATOM 1312 C C . PHE A 1 165 ? 1.798 3.758 -15.726 1.00 96.38 165 PHE A C 1
ATOM 1314 O O . PHE A 1 165 ? 2.304 4.849 -15.447 1.00 96.38 165 PHE A O 1
ATOM 1321 N N . ILE A 1 166 ? 1.130 3.023 -14.843 1.00 94.50 166 ILE A N 1
ATOM 1322 C CA . ILE A 1 166 ? 0.888 3.434 -13.461 1.00 94.50 166 ILE A CA 1
ATOM 1323 C C . ILE A 1 166 ? 0.976 2.244 -12.507 1.00 94.50 166 ILE A C 1
ATOM 1325 O O . ILE A 1 166 ? 0.529 1.146 -12.830 1.00 94.50 166 ILE A O 1
ATOM 1329 N N . VAL A 1 167 ? 1.526 2.484 -11.318 1.00 93.56 167 VAL A N 1
ATOM 1330 C CA . VAL A 1 167 ? 1.450 1.588 -10.155 1.00 93.56 167 VAL A CA 1
ATOM 1331 C C . VAL A 1 167 ? 0.863 2.337 -8.961 1.00 93.56 167 VAL A C 1
ATOM 1333 O O . VAL A 1 167 ? 0.816 3.569 -8.935 1.00 93.56 167 VAL A O 1
ATOM 1336 N N . GLY A 1 168 ? 0.457 1.591 -7.936 1.00 86.75 168 GLY A N 1
ATOM 1337 C CA . GLY A 1 168 ? -0.178 2.149 -6.745 1.00 86.75 168 GLY A CA 1
ATOM 1338 C C . GLY A 1 168 ? -1.700 2.206 -6.868 1.00 86.75 168 GLY A C 1
ATOM 1339 O O . GLY A 1 168 ? -2.290 1.669 -7.804 1.00 86.75 168 GLY A O 1
ATOM 1340 N N . LYS A 1 169 ? -2.361 2.782 -5.860 1.00 70.31 169 LYS A N 1
ATOM 1341 C CA . LYS A 1 169 ? -3.827 2.734 -5.740 1.00 70.31 169 LYS A CA 1
ATOM 1342 C C . LYS A 1 169 ? -4.457 4.030 -6.243 1.00 70.31 169 LYS A C 1
ATOM 1344 O O . LYS A 1 169 ? -4.277 5.083 -5.647 1.00 70.31 169 LYS A O 1
ATOM 1349 N N . THR A 1 170 ? -5.279 3.912 -7.278 1.00 64.81 170 THR A N 1
ATOM 1350 C CA . THR A 1 170 ? -5.857 5.015 -8.058 1.00 64.81 170 THR A CA 1
ATOM 1351 C C . THR A 1 170 ? -7.331 5.276 -7.725 1.00 64.81 170 THR A C 1
ATOM 1353 O O . THR A 1 170 ? -8.184 5.299 -8.613 1.00 64.81 170 THR A O 1
ATOM 1356 N N . HIS A 1 171 ? -7.694 5.407 -6.446 1.00 59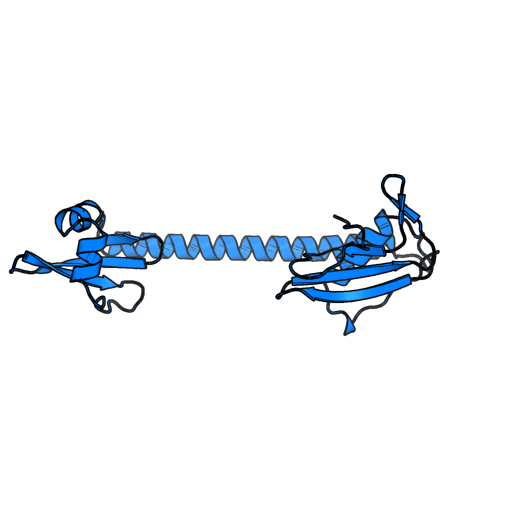.75 171 HIS A N 1
ATOM 1357 C CA . HIS A 1 171 ? -9.075 5.793 -6.120 1.00 59.75 171 HIS A CA 1
ATOM 1358 C C . HIS A 1 171 ? -9.275 7.294 -6.383 1.00 59.75 171 HIS A C 1
ATOM 1360 O O . HIS A 1 171 ? -8.409 8.096 -6.053 1.00 59.75 171 HIS A O 1
ATOM 1366 N N . GLY A 1 172 ? -10.390 7.660 -7.021 1.00 58.38 172 GLY A N 1
ATOM 1367 C CA . GLY A 1 172 ? -10.815 9.056 -7.200 1.00 58.38 172 GLY A CA 1
ATOM 1368 C C . GLY A 1 172 ? -10.181 9.843 -8.358 1.00 58.38 172 GLY A C 1
ATOM 1369 O O . GLY A 1 172 ? -10.762 10.842 -8.773 1.00 58.38 172 GLY A O 1
ATOM 1370 N N . PHE A 1 173 ? -9.055 9.402 -8.929 1.00 61.66 173 PHE A N 1
ATOM 1371 C CA . PHE A 1 173 ? -8.371 10.099 -10.032 1.00 61.66 173 PHE A CA 1
ATOM 1372 C C . PHE A 1 173 ? -8.596 9.428 -11.396 1.00 61.66 173 PHE A C 1
ATOM 1374 O O . PHE A 1 173 ? -8.523 8.204 -11.522 1.00 61.66 173 PHE A O 1
ATOM 1381 N N . ASP A 1 174 ? -8.829 10.236 -12.438 1.00 68.62 174 ASP A N 1
ATOM 1382 C CA . ASP A 1 174 ? -8.989 9.753 -13.814 1.00 68.62 174 ASP A CA 1
ATOM 1383 C C . ASP A 1 174 ? -7.625 9.448 -14.462 1.00 68.62 174 ASP A C 1
ATOM 1385 O O . ASP A 1 174 ? -7.030 10.267 -15.165 1.00 68.62 174 ASP A O 1
ATOM 1389 N N . PHE A 1 175 ? -7.130 8.234 -14.222 1.00 80.19 175 PHE A N 1
ATOM 1390 C CA . PHE A 1 175 ? -5.973 7.666 -14.914 1.00 80.19 175 PHE A CA 1
ATOM 1391 C C . PHE A 1 175 ? -6.377 6.771 -16.096 1.00 80.19 175 PHE A C 1
ATOM 1393 O O . PHE A 1 175 ? -5.601 5.904 -16.481 1.00 80.19 175 PHE A O 1
ATOM 1400 N N . ARG A 1 176 ? -7.547 6.974 -16.728 1.00 80.06 176 ARG A N 1
ATOM 1401 C CA . ARG A 1 176 ? -8.035 6.123 -17.842 1.00 80.06 176 ARG A CA 1
ATOM 1402 C C . ARG A 1 176 ? -7.070 6.012 -19.025 1.00 80.06 176 ARG A C 1
ATOM 1404 O O . ARG A 1 176 ? -7.185 5.090 -19.819 1.00 80.06 176 ARG A O 1
ATOM 1411 N N . SER A 1 177 ? -6.135 6.956 -19.158 1.00 86.12 177 SER A N 1
ATOM 1412 C CA . SER A 1 177 ? -5.096 6.928 -20.197 1.00 86.12 177 SER A CA 1
ATOM 1413 C C . SER A 1 177 ? -3.818 6.165 -19.813 1.00 86.12 177 SER A C 1
ATOM 1415 O O . SER A 1 177 ? -2.882 6.157 -20.611 1.00 86.12 177 SER A O 1
ATOM 1417 N N . TYR A 1 178 ? -3.752 5.571 -18.617 1.00 90.44 178 TYR A N 1
ATOM 1418 C CA . TYR A 1 178 ? -2.612 4.801 -18.116 1.00 90.44 178 TYR A CA 1
ATOM 1419 C C . TYR A 1 178 ? -2.973 3.322 -17.990 1.00 90.44 178 TYR A C 1
ATOM 1421 O O . TYR A 1 178 ? -4.029 2.976 -17.463 1.00 90.44 178 TYR A O 1
ATOM 1429 N N . ALA A 1 179 ? -2.061 2.452 -18.411 1.00 92.38 179 ALA A N 1
ATOM 1430 C CA . ALA A 1 179 ? -2.159 1.028 -18.139 1.00 92.38 179 ALA A CA 1
ATOM 1431 C C . ALA A 1 179 ? -1.648 0.716 -16.727 1.00 92.38 179 ALA A C 1
ATOM 1433 O O . ALA A 1 179 ? -0.549 1.125 -16.342 1.00 92.38 179 ALA A O 1
ATOM 1434 N N . GLN A 1 180 ? -2.466 0.009 -15.948 1.00 92.25 180 GLN A N 1
ATOM 1435 C CA . GLN A 1 180 ? -2.144 -0.369 -14.576 1.00 92.25 180 GLN A CA 1
ATOM 1436 C C . GLN A 1 180 ? -1.198 -1.570 -14.566 1.00 92.25 180 GLN A C 1
ATOM 1438 O O . GLN A 1 180 ? -1.591 -2.669 -14.952 1.00 92.25 180 GLN A O 1
ATOM 1443 N N . LEU A 1 181 ? 0.011 -1.367 -14.049 1.00 90.88 181 LEU A N 1
ATOM 1444 C CA . LEU A 1 181 ? 0.968 -2.435 -13.779 1.00 90.88 181 LEU A CA 1
ATOM 1445 C C . LEU A 1 181 ? 0.736 -2.993 -12.366 1.00 90.88 181 LEU A C 1
ATOM 1447 O O . LEU A 1 181 ? 0.221 -2.293 -11.481 1.00 90.88 181 LEU A O 1
ATOM 1451 N N . ARG A 1 182 ? 1.045 -4.280 -12.187 1.00 77.69 182 ARG A N 1
ATOM 1452 C CA . ARG A 1 182 ? 0.820 -5.037 -10.948 1.00 77.69 182 ARG A CA 1
ATOM 1453 C C . ARG A 1 182 ? 2.117 -5.277 -10.194 1.00 77.69 182 ARG A C 1
ATOM 1455 O O . ARG A 1 182 ? 3.144 -5.493 -10.866 1.00 77.69 182 ARG A O 1
#

Radius of gyration: 27.7 Å; chains: 1; bounding box: 60×28×71 Å

pLDDT: mean 89.14, std 7.23, range [58.38, 98.31]

Foldseek 3Di:
DWWADDPVFIWDWDQDPVRDIFIFTPVPVRHTDPPVVVVQVVQVHDVSRRVRTDDDDPVRVVVVVVVVVVVVVVVVVVVVVVVVVVLVVLVVLLCVQQVDQEGEPDPSNVLSQQVNCQVDDPVPDDDGHYPWDKDKDWDQDPNKIKIKMFTPFFDDDPNDGAGIAMEIDHPPDPPVNHHYDD

Sequence (182 aa):
MKILKTNSAEYKVTVNEDGTLNITNLCKNNAPIQNAGVFIQSMGGMESVLHKCKEMTEEQYAEELSERKRQREAAAKRAAEREFEREQQIKAEYDAAFSGEVTETTIENVTILLNYLNSMNWGVWKLPKMTIGYKCCQYNCDGRLATTITLDRPINYDGEMLRKFIVGKTHGFDFRSYAQLR

Secondary structure (DSSP, 8-state):
-EEEE-SS-EEEEEE-TTSPEEEEEGGGTTEEPTTHHHHHHHTTSHHHHHHHPEE--HHHHHHHHHHHHHHHHHHHHHHHHHHHHHHHHHHHHHHHHT-SSSB---HHHHHHHHHHHHTS-GGG--PPPBSS-EEEEEEEETTEEEEEEEEEEEEEETTEEEEEEEEE--SSS--TTSEEP-